Protein AF-A0A928U7T5-F1 (a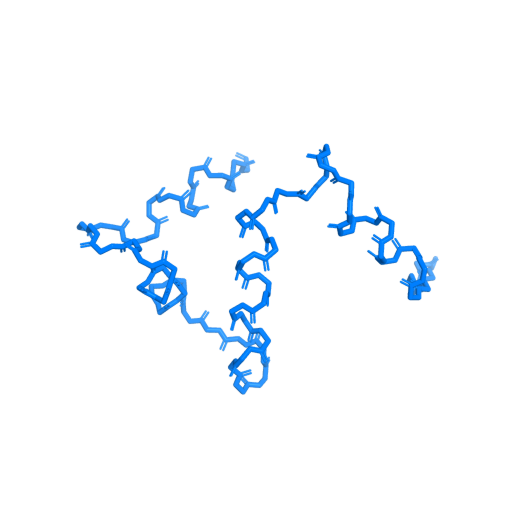fdb_monomer_lite)

Secondary structure (DSSP, 8-state):
-PPPPPHHHHHHHHT-TTT--HHHHHHHHHHHTSGGG---HHHHHHHTT--SS-HHHHHHHH---

pLDDT: mean 78.87, std 17.23, range [34.69, 95.12]

Structure (mmCIF, N/CA/C/O backbone):
data_AF-A0A928U7T5-F1
#
_entry.id   AF-A0A928U7T5-F1
#
loop_
_atom_site.group_PDB
_atom_site.id
_atom_site.type_symbol
_atom_site.label_atom_id
_atom_site.label_alt_id
_atom_site.label_comp_id
_atom_site.label_asym_id
_atom_site.label_entity_id
_atom_site.label_seq_id
_atom_site.pdbx_PDB_ins_code
_atom_site.Cartn_x
_atom_site.Cartn_y
_atom_site.Cartn_z
_atom_site.occupancy
_atom_site.B_iso_or_equiv
_atom_site.auth_seq_id
_atom_site.auth_comp_id
_atom_site.auth_asym_id
_atom_site.auth_atom_id
_atom_site.pdbx_PDB_model_num
ATOM 1 N N . MET A 1 1 ? -11.822 -15.363 17.779 1.00 50.94 1 MET A N 1
ATOM 2 C CA . MET A 1 1 ? -12.261 -15.127 16.388 1.00 50.94 1 MET A CA 1
ATOM 3 C C . MET A 1 1 ? -11.948 -13.681 16.070 1.00 50.94 1 MET A C 1
ATOM 5 O O . MET A 1 1 ? -12.365 -12.831 16.844 1.00 50.94 1 MET A O 1
ATOM 9 N N . ALA A 1 2 ? -11.153 -13.408 15.038 1.00 66.19 2 ALA A N 1
ATOM 10 C CA . ALA A 1 2 ? -10.925 -12.032 14.612 1.00 66.19 2 ALA A CA 1
ATOM 11 C C . ALA A 1 2 ? -12.170 -11.572 13.846 1.00 66.19 2 ALA A C 1
ATOM 13 O O . ALA A 1 2 ? -12.572 -12.224 12.887 1.00 66.19 2 ALA A O 1
ATOM 14 N N . THR A 1 3 ? -12.826 -10.522 14.324 1.00 85.00 3 THR A N 1
ATOM 15 C CA . THR A 1 3 ? -13.894 -9.842 13.586 1.00 85.00 3 THR A CA 1
ATOM 16 C C . THR A 1 3 ? -13.277 -9.008 12.476 1.00 85.00 3 THR A C 1
ATOM 18 O O . THR A 1 3 ? -12.299 -8.300 12.727 1.00 85.00 3 THR A O 1
ATOM 21 N N . ASP A 1 4 ? -13.858 -9.070 11.279 1.00 90.81 4 ASP A N 1
ATOM 22 C CA . ASP A 1 4 ? -13.447 -8.212 10.172 1.00 90.81 4 ASP A CA 1
ATOM 23 C C . ASP A 1 4 ? -13.558 -6.736 10.566 1.00 90.81 4 ASP A C 1
ATOM 25 O O . ASP A 1 4 ? -14.491 -6.312 11.257 1.00 90.81 4 ASP A O 1
ATOM 29 N N . LEU A 1 5 ? -12.588 -5.944 10.118 1.00 91.19 5 LEU A N 1
ATOM 30 C CA . LEU A 1 5 ? -12.595 -4.506 10.336 1.00 91.19 5 LEU A CA 1
ATOM 31 C C . LEU A 1 5 ? -13.699 -3.855 9.501 1.00 91.19 5 LEU A C 1
ATOM 33 O O . LEU A 1 5 ? -13.859 -4.122 8.308 1.00 91.19 5 LEU A O 1
ATOM 37 N N . THR A 1 6 ? -14.429 -2.934 10.121 1.00 94.69 6 THR A N 1
ATOM 38 C CA . THR A 1 6 ? -15.379 -2.081 9.404 1.00 94.69 6 THR A CA 1
ATOM 39 C C . THR A 1 6 ? -14.641 -1.126 8.466 1.00 94.69 6 THR A C 1
ATOM 41 O O . THR A 1 6 ? -13.470 -0.797 8.669 1.00 94.69 6 THR A O 1
ATOM 44 N N . LYS A 1 7 ? -15.350 -0.598 7.461 1.00 92.38 7 LYS A N 1
ATOM 45 C CA . LYS A 1 7 ? -14.794 0.406 6.541 1.00 92.38 7 LYS A CA 1
ATOM 46 C C . LYS A 1 7 ? -14.212 1.617 7.283 1.00 92.38 7 LYS A C 1
ATOM 48 O O . LYS A 1 7 ? -13.143 2.085 6.920 1.00 92.38 7 LYS A O 1
ATOM 53 N N . THR A 1 8 ? -14.874 2.082 8.342 1.00 95.12 8 THR A N 1
ATOM 54 C CA . THR A 1 8 ? -14.409 3.219 9.151 1.00 95.12 8 THR A CA 1
ATOM 55 C C . THR A 1 8 ? -13.105 2.910 9.881 1.00 95.12 8 THR A C 1
ATOM 57 O O . THR A 1 8 ? -12.218 3.755 9.923 1.00 95.12 8 THR A O 1
ATOM 60 N N . GLN A 1 9 ? -12.958 1.695 10.419 1.00 93.19 9 GLN A N 1
ATOM 61 C CA . GLN A 1 9 ? -11.712 1.270 11.063 1.00 93.19 9 GLN A CA 1
ATOM 62 C C . GLN A 1 9 ? -10.574 1.148 10.047 1.00 93.19 9 GLN A C 1
ATOM 64 O O . GLN A 1 9 ? -9.476 1.623 10.315 1.00 93.19 9 GLN A O 1
ATOM 69 N N . TRP A 1 10 ? -10.851 0.600 8.858 1.00 92.25 10 TRP A N 1
ATOM 70 C CA . TRP A 1 10 ? -9.891 0.588 7.752 1.00 92.25 10 TRP A CA 1
ATOM 71 C C . TRP A 1 10 ? -9.448 1.995 7.360 1.00 92.25 10 TRP A C 1
ATOM 73 O O . TRP A 1 10 ? -8.254 2.248 7.256 1.00 92.25 10 TRP A O 1
ATOM 83 N N . THR A 1 11 ? -10.387 2.927 7.190 1.00 91.62 11 THR A N 1
ATOM 84 C CA . THR A 1 11 ? -10.059 4.328 6.902 1.00 91.62 11 THR A CA 1
ATOM 85 C C . THR A 1 11 ? -9.223 4.952 8.018 1.00 91.62 11 THR A C 1
ATOM 87 O O . THR A 1 11 ? -8.261 5.647 7.719 1.00 91.62 11 THR A O 1
ATOM 90 N N . GLY A 1 12 ? -9.534 4.668 9.286 1.00 92.94 12 GLY A N 1
ATOM 91 C CA . GLY A 1 12 ? -8.743 5.146 10.421 1.00 92.94 12 GLY A CA 1
ATOM 92 C C . GLY A 1 12 ? -7.299 4.639 10.407 1.00 92.94 12 GLY A C 1
ATOM 93 O O . GLY A 1 12 ? -6.392 5.408 10.692 1.00 92.94 12 GLY A O 1
ATOM 94 N N . ILE A 1 13 ? -7.074 3.377 10.033 1.00 90.00 13 ILE A N 1
ATOM 95 C CA . ILE A 1 13 ? -5.725 2.799 9.916 1.00 90.00 13 ILE A CA 1
ATOM 96 C C . ILE A 1 13 ? -4.971 3.412 8.734 1.00 90.00 13 ILE A C 1
ATOM 98 O O . ILE A 1 13 ? -3.838 3.854 8.899 1.00 90.00 13 ILE A O 1
ATOM 102 N N . LEU A 1 14 ? -5.610 3.480 7.562 1.00 89.62 14 LEU A N 1
ATOM 103 C CA . LEU A 1 14 ? -4.994 3.986 6.330 1.00 89.62 14 LEU A CA 1
ATOM 104 C C . LEU A 1 14 ? -4.671 5.487 6.385 1.00 89.62 14 LEU A C 1
ATOM 106 O O . LEU A 1 14 ? -3.845 5.950 5.609 1.00 89.62 14 LEU A O 1
ATOM 110 N N . LEU A 1 15 ? -5.328 6.246 7.266 1.00 88.94 15 LEU A N 1
ATOM 111 C CA . LEU A 1 15 ? -5.056 7.670 7.492 1.00 88.94 15 LEU A CA 1
ATOM 112 C C . LEU A 1 15 ? -4.153 7.934 8.708 1.00 88.94 15 LEU A C 1
ATOM 114 O O . LEU A 1 15 ? -3.853 9.090 8.989 1.00 88.94 15 LEU A O 1
ATOM 118 N N . ASN A 1 16 ? -3.754 6.903 9.459 1.00 92.06 16 ASN A N 1
ATOM 119 C CA . ASN A 1 16 ? -2.865 7.069 10.603 1.00 92.06 16 ASN A CA 1
ATOM 120 C C . ASN A 1 16 ? -1.404 7.004 10.141 1.00 92.06 16 ASN A C 1
ATOM 122 O O . ASN A 1 16 ? -0.908 5.922 9.842 1.00 92.06 16 ASN A O 1
ATOM 126 N N . GLU A 1 17 ? -0.719 8.148 10.144 1.00 87.81 17 GLU A N 1
ATOM 127 C CA . GLU A 1 17 ? 0.677 8.292 9.699 1.00 87.81 17 GLU A CA 1
ATOM 128 C C . GLU A 1 17 ? 1.694 7.515 10.559 1.00 87.81 17 GLU A C 1
ATOM 130 O O . GLU A 1 17 ? 2.795 7.234 10.095 1.00 87.81 17 GLU A O 1
ATOM 135 N N . GLU A 1 18 ? 1.337 7.114 11.786 1.00 90.38 18 GLU A N 1
ATOM 136 C CA . GLU A 1 18 ? 2.172 6.224 12.611 1.00 90.38 18 GLU A CA 1
ATOM 137 C C . GLU A 1 18 ? 2.080 4.751 12.178 1.00 90.38 18 GLU A C 1
ATOM 139 O O . GLU A 1 18 ? 2.931 3.942 12.546 1.00 90.38 18 GLU A O 1
ATOM 144 N N . LEU A 1 19 ? 1.030 4.388 11.433 1.00 86.06 19 LEU A N 1
ATOM 145 C CA . LEU A 1 19 ? 0.742 3.012 11.012 1.00 86.06 19 LEU A CA 1
ATOM 146 C C . LEU A 1 19 ? 0.867 2.803 9.503 1.00 86.06 19 LEU A C 1
ATOM 148 O O . LEU A 1 19 ? 1.171 1.693 9.073 1.00 86.06 19 LEU A O 1
ATOM 152 N N . THR A 1 20 ? 0.582 3.836 8.714 1.00 88.31 20 THR A N 1
ATOM 153 C CA . THR A 1 20 ? 0.542 3.780 7.256 1.00 88.31 20 THR A CA 1
ATOM 154 C C . THR A 1 20 ? 1.240 5.006 6.693 1.00 88.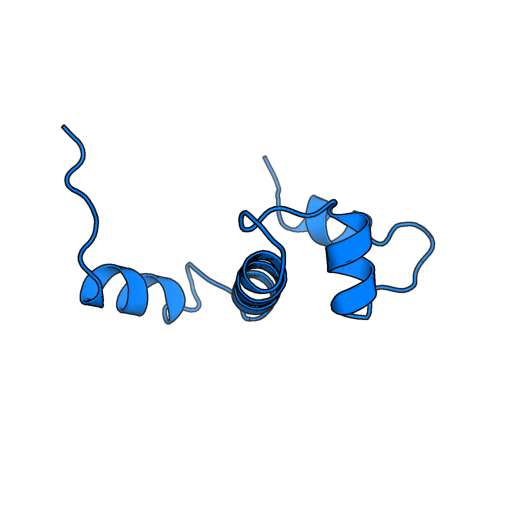31 20 THR A C 1
ATOM 156 O O . THR A 1 20 ? 0.800 6.136 6.900 1.00 88.31 20 THR A O 1
ATOM 159 N N . THR A 1 21 ? 2.312 4.785 5.942 1.00 89.12 21 THR A N 1
ATOM 160 C CA . THR A 1 21 ? 3.037 5.855 5.254 1.00 89.12 21 THR A CA 1
ATOM 161 C C . THR A 1 21 ? 2.417 6.169 3.887 1.00 89.12 21 THR A C 1
ATOM 163 O O . THR A 1 21 ? 1.637 5.393 3.325 1.00 89.12 21 THR A O 1
ATOM 166 N N . GLU A 1 22 ? 2.803 7.296 3.279 1.00 86.25 22 GLU A N 1
ATOM 167 C CA . GLU A 1 22 ? 2.422 7.601 1.891 1.00 86.25 22 GLU A CA 1
ATOM 168 C C . GLU A 1 22 ? 2.924 6.542 0.894 1.00 86.25 22 GLU A C 1
ATOM 170 O O . GLU A 1 22 ? 2.272 6.276 -0.125 1.00 86.25 22 GLU A O 1
ATOM 175 N N . LEU A 1 23 ? 4.067 5.911 1.187 1.00 85.50 23 LEU A N 1
ATOM 176 C CA . LEU A 1 23 ? 4.607 4.826 0.375 1.00 85.50 23 LEU A CA 1
ATOM 177 C C . LEU A 1 23 ? 3.727 3.577 0.482 1.00 85.50 23 LEU A C 1
ATOM 179 O O . LEU A 1 23 ? 3.375 3.006 -0.552 1.00 85.50 23 LEU A O 1
ATOM 183 N N . ASP A 1 24 ? 3.294 3.203 1.688 1.00 87.31 24 ASP A N 1
ATOM 184 C CA . ASP A 1 24 ? 2.374 2.079 1.903 1.00 87.31 24 ASP A CA 1
ATOM 185 C C . ASP A 1 24 ? 1.065 2.272 1.134 1.00 87.31 24 ASP A C 1
ATOM 187 O O . ASP A 1 24 ? 0.607 1.369 0.428 1.00 87.31 24 ASP A O 1
ATOM 191 N N . LEU A 1 25 ? 0.492 3.480 1.189 1.00 89.94 25 LEU A N 1
ATOM 192 C CA . LEU A 1 25 ? -0.701 3.832 0.417 1.00 89.94 25 LEU A CA 1
ATOM 193 C C . LEU A 1 25 ? -0.458 3.740 -1.091 1.00 89.94 25 LEU A C 1
ATOM 195 O O . LEU A 1 25 ? -1.321 3.265 -1.835 1.00 89.94 25 LEU A O 1
ATOM 199 N N . SER A 1 26 ? 0.717 4.165 -1.553 1.00 90.00 26 SER A N 1
ATOM 200 C CA . SER A 1 26 ? 1.095 4.110 -2.965 1.00 90.00 26 SER A CA 1
ATOM 201 C C . SER A 1 26 ? 1.269 2.668 -3.451 1.00 90.00 26 SER A C 1
ATOM 203 O O . SER A 1 26 ? 0.787 2.320 -4.534 1.00 90.00 26 SER A O 1
ATOM 205 N N . ILE A 1 27 ? 1.875 1.798 -2.638 1.00 88.06 27 ILE A N 1
ATOM 206 C CA . ILE A 1 27 ? 1.983 0.355 -2.892 1.00 88.06 27 ILE A CA 1
ATOM 207 C C . ILE A 1 27 ? 0.593 -0.273 -2.929 1.00 88.06 27 ILE A C 1
ATOM 209 O O . ILE A 1 27 ? 0.259 -0.966 -3.891 1.00 88.06 27 ILE A O 1
ATOM 213 N N . PHE A 1 28 ? -0.238 0.000 -1.921 1.00 89.56 28 PHE A N 1
ATOM 214 C CA . PHE A 1 28 ? -1.586 -0.547 -1.819 1.00 89.56 28 PHE A CA 1
ATOM 215 C C . PHE A 1 28 ? -2.432 -0.151 -3.031 1.00 89.56 28 PHE A C 1
ATOM 217 O O . PHE A 1 28 ? -2.994 -1.008 -3.711 1.00 89.56 28 PHE A O 1
ATOM 224 N N . ARG A 1 29 ? -2.446 1.137 -3.387 1.00 90.50 29 ARG A N 1
ATOM 225 C CA . ARG A 1 29 ? -3.139 1.635 -4.582 1.00 90.50 29 ARG A CA 1
ATOM 226 C C . ARG A 1 29 ? -2.621 0.981 -5.860 1.00 90.50 29 ARG A C 1
ATOM 228 O O . ARG A 1 29 ? -3.417 0.643 -6.734 1.00 90.50 29 ARG A O 1
ATOM 235 N N . THR A 1 30 ? -1.308 0.791 -5.963 1.00 90.88 30 THR A N 1
ATOM 236 C CA . THR A 1 30 ? -0.697 0.139 -7.123 1.00 90.88 30 THR A CA 1
ATOM 237 C C . THR A 1 30 ? -1.159 -1.309 -7.226 1.00 90.88 30 THR A C 1
ATOM 239 O O . THR A 1 30 ? -1.627 -1.705 -8.287 1.00 90.88 30 THR A O 1
ATOM 242 N N . LEU A 1 31 ? -1.135 -2.081 -6.136 1.00 91.75 31 LEU A N 1
ATOM 243 C CA . LEU A 1 31 ? -1.617 -3.466 -6.118 1.00 91.75 31 LEU A CA 1
ATOM 244 C C . LEU A 1 31 ? -3.080 -3.571 -6.555 1.00 91.75 31 LEU A C 1
ATOM 246 O O . LEU A 1 31 ? -3.398 -4.426 -7.373 1.00 91.75 31 LEU A O 1
ATOM 250 N N . TYR A 1 32 ? -3.948 -2.667 -6.094 1.00 90.19 32 TYR A N 1
ATOM 251 C CA . TYR A 1 32 ? -5.362 -2.641 -6.490 1.00 90.19 32 TYR A CA 1
ATOM 252 C C . TYR A 1 32 ? -5.602 -2.289 -7.963 1.00 90.19 32 TYR A C 1
ATOM 254 O O . TYR A 1 32 ? -6.709 -2.483 -8.459 1.00 90.19 32 TYR A O 1
ATOM 262 N N . SER A 1 33 ? -4.587 -1.795 -8.676 1.00 90.81 33 SER A N 1
ATOM 263 C CA . SER A 1 33 ? -4.669 -1.597 -10.125 1.00 90.81 33 SER A CA 1
ATOM 264 C C . SER A 1 33 ? -4.374 -2.868 -10.933 1.00 90.81 3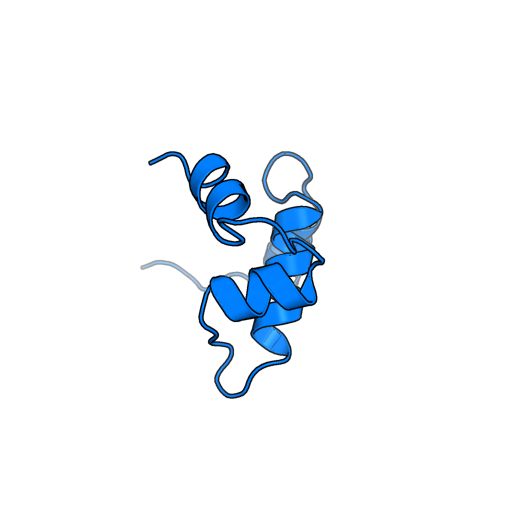3 SER A C 1
ATOM 266 O O . SER A 1 33 ? -4.680 -2.909 -12.123 1.00 90.81 33 SER A O 1
ATOM 268 N N . PHE A 1 34 ? -3.823 -3.914 -10.303 1.00 92.19 34 PHE A N 1
ATOM 269 C CA . PHE A 1 34 ? -3.586 -5.215 -10.929 1.00 92.19 34 PHE A CA 1
ATOM 270 C C . PHE A 1 34 ? -4.766 -6.166 -10.738 1.00 92.19 34 PHE A C 1
ATOM 272 O O . PHE A 1 34 ? -5.438 -6.181 -9.703 1.00 92.19 34 PHE A O 1
ATOM 279 N N . GLU A 1 35 ? -4.961 -7.039 -11.724 1.00 91.19 35 GLU A N 1
ATOM 280 C CA . GLU A 1 35 ? -5.918 -8.133 -11.626 1.00 91.19 35 GLU A CA 1
ATOM 281 C C . GLU A 1 35 ? -5.596 -9.034 -10.422 1.00 91.19 35 GLU A C 1
ATOM 283 O O . GLU A 1 35 ? -4.451 -9.425 -10.185 1.00 91.19 35 GLU A O 1
ATOM 288 N N . GLY A 1 36 ? -6.614 -9.330 -9.612 1.00 91.12 36 GLY A N 1
ATOM 289 C CA . GLY A 1 36 ? -6.455 -10.132 -8.397 1.00 91.12 36 GLY A CA 1
ATOM 290 C C . GLY A 1 36 ? -5.666 -9.448 -7.274 1.00 91.12 36 GLY A C 1
ATOM 291 O O . GLY A 1 36 ? -5.325 -10.118 -6.298 1.00 91.12 36 GLY A O 1
ATOM 292 N N . HIS A 1 37 ? -5.390 -8.145 -7.402 1.00 91.50 37 HIS A N 1
ATOM 293 C CA . HIS A 1 37 ? -4.669 -7.309 -6.438 1.00 91.50 37 HIS A CA 1
ATOM 294 C C . HIS A 1 37 ? -3.259 -7.817 -6.100 1.00 91.50 37 HIS A C 1
ATOM 296 O O . HIS A 1 37 ? -2.804 -7.741 -4.956 1.00 91.50 37 HIS A O 1
ATOM 302 N N . LYS A 1 38 ? -2.576 -8.396 -7.093 1.00 87.81 38 LYS A N 1
ATOM 303 C CA . LYS A 1 38 ? -1.258 -9.018 -6.939 1.00 87.81 38 LYS A CA 1
ATOM 304 C C . LYS A 1 38 ? -0.338 -8.584 -8.068 1.00 87.81 38 LYS A C 1
ATOM 306 O O . LYS A 1 38 ? -0.722 -8.598 -9.231 1.00 87.81 38 LYS A O 1
ATOM 311 N N . ALA A 1 39 ? 0.899 -8.261 -7.718 1.00 88.81 39 ALA A N 1
ATOM 312 C CA . ALA A 1 39 ? 1.946 -7.929 -8.671 1.00 88.81 39 ALA A CA 1
ATOM 313 C C . ALA A 1 39 ? 3.308 -8.341 -8.117 1.00 88.81 39 ALA A C 1
ATOM 315 O O . ALA A 1 39 ? 3.492 -8.440 -6.901 1.00 88.81 39 ALA A O 1
ATOM 316 N N . PHE A 1 40 ? 4.284 -8.543 -9.000 1.00 87.75 40 PHE A N 1
ATOM 317 C CA . PHE A 1 40 ? 5.665 -8.661 -8.553 1.00 87.75 40 PHE A CA 1
ATOM 318 C C . PHE A 1 40 ? 6.132 -7.312 -7.998 1.00 87.75 40 PHE A C 1
ATOM 320 O O . PHE A 1 40 ? 5.877 -6.263 -8.590 1.00 87.75 40 PHE A O 1
ATOM 327 N N . ALA A 1 41 ? 6.888 -7.329 -6.900 1.00 83.88 41 ALA A N 1
ATOM 328 C CA . ALA A 1 41 ? 7.422 -6.108 -6.292 1.00 83.88 41 ALA A CA 1
ATOM 329 C C . ALA A 1 41 ? 8.277 -5.264 -7.267 1.00 83.88 41 ALA A C 1
ATOM 331 O O . ALA A 1 41 ? 8.414 -4.061 -7.081 1.00 83.88 41 ALA A O 1
ATOM 332 N N . SER A 1 42 ? 8.814 -5.866 -8.334 1.00 83.62 42 SER A N 1
ATOM 333 C CA . SER A 1 42 ? 9.576 -5.177 -9.386 1.00 83.62 42 SER A CA 1
ATOM 334 C C . SER A 1 42 ? 8.656 -4.313 -10.225 1.00 83.62 42 SER A C 1
ATOM 336 O O . SER A 1 42 ? 8.997 -3.179 -10.534 1.00 83.62 42 SER A O 1
ATOM 338 N N . GLN A 1 43 ? 7.481 -4.842 -10.568 1.00 85.69 43 GLN A N 1
ATOM 339 C CA . GLN A 1 43 ? 6.465 -4.124 -11.329 1.00 85.69 43 GLN A CA 1
ATOM 340 C C . GLN A 1 43 ? 5.919 -2.957 -10.509 1.00 85.69 43 GLN A C 1
ATOM 342 O O . GLN A 1 43 ? 5.812 -1.851 -11.029 1.00 85.69 43 GLN A O 1
ATOM 347 N N . VAL A 1 44 ? 5.652 -3.185 -9.219 1.00 86.81 44 VAL A N 1
ATOM 348 C CA . VAL A 1 44 ? 5.237 -2.123 -8.292 1.00 86.81 44 VAL A CA 1
ATOM 349 C C . VAL A 1 44 ? 6.321 -1.049 -8.190 1.00 86.81 44 VAL A C 1
ATOM 351 O O . VAL A 1 44 ? 6.030 0.126 -8.379 1.00 86.81 44 VAL A O 1
ATOM 354 N N . GLY A 1 45 ? 7.580 -1.443 -7.975 1.00 84.12 45 GLY A N 1
ATOM 355 C CA . GLY A 1 45 ? 8.707 -0.513 -7.886 1.00 84.12 45 GLY A CA 1
ATOM 356 C C . GLY A 1 45 ? 8.871 0.353 -9.138 1.00 84.12 45 GLY A C 1
ATOM 357 O O . GLY A 1 45 ? 9.024 1.565 -9.021 1.00 84.12 45 GLY A O 1
ATOM 358 N N . VAL A 1 46 ? 8.763 -0.238 -10.332 1.00 84.56 46 VAL A N 1
ATOM 359 C CA . VAL A 1 46 ? 8.818 0.505 -11.605 1.00 84.56 46 VAL A CA 1
ATOM 360 C C . VAL A 1 46 ? 7.662 1.502 -11.727 1.00 84.56 46 VAL A C 1
ATOM 362 O O . VAL A 1 46 ? 7.896 2.653 -12.089 1.00 84.56 46 VAL A O 1
ATOM 365 N N . ILE A 1 47 ? 6.430 1.101 -11.392 1.00 85.75 47 ILE A N 1
ATOM 366 C CA . ILE A 1 47 ? 5.252 1.988 -11.444 1.00 85.75 47 ILE A CA 1
ATOM 367 C C . ILE A 1 47 ? 5.397 3.169 -10.479 1.00 85.75 47 ILE A C 1
ATOM 369 O O . ILE A 1 47 ? 5.024 4.290 -10.818 1.00 85.75 47 ILE A O 1
ATOM 373 N N . LEU A 1 48 ? 5.983 2.934 -9.306 1.00 85.00 48 LEU A N 1
ATOM 374 C CA . LEU A 1 48 ? 6.251 3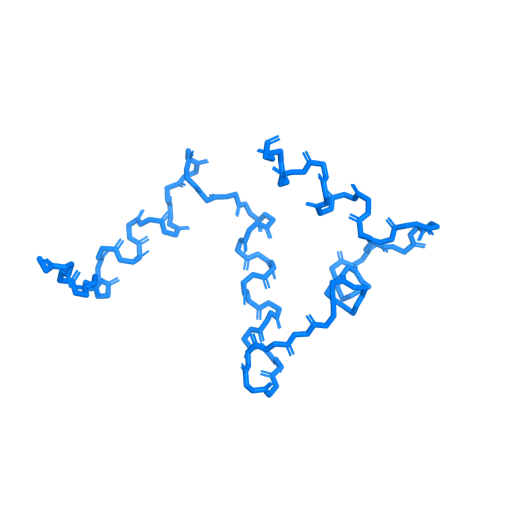.968 -8.308 1.00 85.00 48 LEU A CA 1
ATOM 375 C C . LEU A 1 48 ? 7.495 4.822 -8.627 1.00 85.00 48 LEU A C 1
ATOM 377 O O . LEU A 1 48 ? 7.849 5.703 -7.850 1.00 85.00 48 LEU A O 1
ATOM 381 N N . GLY A 1 49 ? 8.160 4.595 -9.766 1.00 81.62 49 GLY A N 1
ATOM 382 C CA . GLY A 1 49 ? 9.300 5.396 -10.223 1.00 81.62 49 GLY A CA 1
ATOM 383 C C . GLY A 1 49 ? 10.663 4.965 -9.668 1.00 81.62 49 GLY A C 1
ATOM 384 O O . GLY A 1 49 ? 11.665 5.641 -9.915 1.00 81.62 49 GLY A O 1
ATOM 385 N N . TYR A 1 50 ? 10.752 3.828 -8.971 1.00 75.19 50 TYR A N 1
ATOM 386 C CA . TYR A 1 50 ? 12.014 3.262 -8.485 1.00 75.19 50 TYR A CA 1
ATOM 387 C C . TYR A 1 50 ? 12.772 2.545 -9.616 1.00 75.19 50 TYR A C 1
ATOM 389 O O . TYR A 1 50 ? 12.798 1.320 -9.709 1.00 75.19 50 TYR A O 1
ATOM 397 N N . ASN A 1 51 ? 13.439 3.321 -10.475 1.0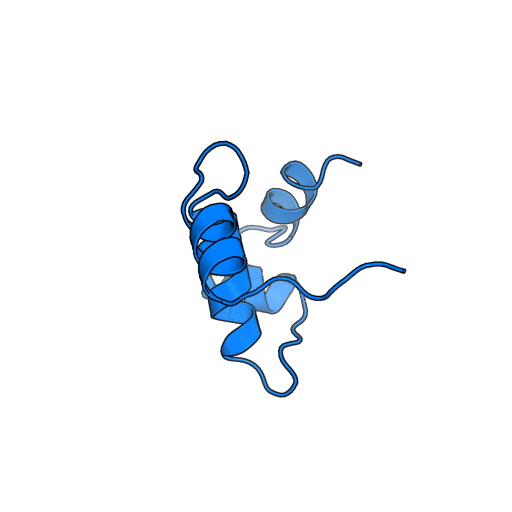0 61.91 51 ASN A N 1
ATOM 398 C CA . ASN A 1 51 ? 14.141 2.838 -11.677 1.00 61.91 51 ASN A CA 1
ATOM 399 C C . ASN A 1 51 ? 15.628 2.448 -11.454 1.00 61.91 51 ASN A C 1
ATOM 401 O O . ASN A 1 51 ? 16.416 2.424 -12.399 1.00 61.91 51 ASN A O 1
ATOM 405 N N . GLY A 1 52 ? 16.051 2.177 -10.210 1.00 58.38 52 GLY A N 1
ATOM 406 C CA . GLY A 1 52 ? 17.432 1.781 -9.868 1.00 58.38 52 GLY A CA 1
ATOM 407 C C . GLY A 1 52 ? 17.745 0.287 -10.088 1.00 58.38 52 GLY A C 1
ATOM 408 O O . GLY A 1 52 ? 16.855 -0.500 -10.390 1.00 58.38 52 GLY A O 1
ATOM 409 N N . LYS A 1 53 ? 19.009 -0.139 -9.872 1.00 52.06 53 LYS A N 1
ATOM 410 C CA . LYS A 1 53 ? 19.478 -1.544 -10.042 1.00 52.06 53 LYS A CA 1
ATOM 411 C C . LYS A 1 53 ? 18.715 -2.587 -9.203 1.00 52.06 53 LYS A C 1
ATOM 413 O O . LYS A 1 53 ? 18.762 -3.767 -9.532 1.00 52.06 53 LYS A O 1
ATOM 418 N N . SER A 1 54 ? 18.010 -2.145 -8.162 1.00 51.34 54 SER A N 1
ATOM 419 C CA . SER A 1 54 ? 17.157 -2.975 -7.309 1.00 51.34 54 SER A CA 1
ATOM 420 C C . SER A 1 54 ? 15.876 -2.203 -6.956 1.00 51.34 54 SER A C 1
ATOM 422 O O . SER A 1 54 ? 15.823 -1.599 -5.885 1.00 51.34 54 SER A O 1
ATOM 424 N N . PRO A 1 55 ? 14.830 -2.219 -7.803 1.00 53.94 55 PRO A N 1
ATOM 425 C CA . PRO A 1 55 ? 13.531 -1.584 -7.518 1.00 53.94 55 PRO A CA 1
ATOM 426 C C . PRO A 1 55 ? 12.880 -2.114 -6.227 1.00 53.94 55 PRO A C 1
ATOM 428 O O . PRO A 1 55 ? 12.100 -1.432 -5.575 1.00 53.94 55 PRO A O 1
ATOM 431 N N . HIS A 1 56 ? 13.257 -3.334 -5.832 1.00 49.81 56 HIS A N 1
ATOM 432 C CA . HIS A 1 56 ? 12.869 -4.000 -4.588 1.00 49.81 56 HIS A CA 1
ATOM 433 C C . HIS A 1 56 ? 13.662 -3.549 -3.357 1.00 49.81 56 HIS A C 1
ATOM 435 O O . HIS A 1 56 ? 13.272 -3.860 -2.239 1.00 49.81 56 HIS A O 1
ATOM 441 N N . GLY A 1 57 ? 14.807 -2.885 -3.547 1.00 51.06 57 GLY A N 1
ATOM 442 C CA . GLY A 1 57 ? 15.728 -2.545 -2.462 1.00 51.06 57 GLY A CA 1
ATOM 443 C C . GLY A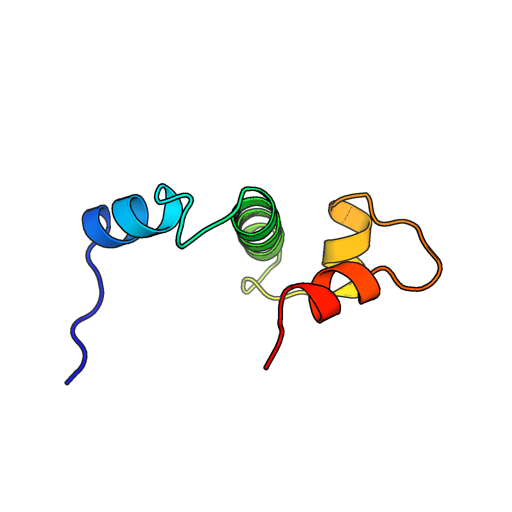 1 57 ? 15.131 -1.541 -1.482 1.00 51.06 57 GLY A C 1
ATOM 444 O O . GLY A 1 57 ? 15.344 -1.680 -0.285 1.00 51.06 57 GLY A O 1
ATOM 445 N N . ALA A 1 58 ? 14.332 -0.592 -1.980 1.00 52.56 58 ALA A N 1
ATOM 446 C CA . ALA A 1 58 ? 13.588 0.349 -1.143 1.00 52.56 58 ALA A CA 1
ATOM 447 C C . ALA A 1 58 ? 12.440 -0.346 -0.385 1.00 52.56 58 ALA A C 1
ATOM 449 O O . ALA A 1 58 ? 12.286 -0.143 0.812 1.00 52.56 58 ALA A O 1
ATOM 450 N N . LEU A 1 59 ? 11.709 -1.249 -1.051 1.00 50.00 59 LEU A N 1
ATOM 451 C CA . LEU A 1 59 ? 10.607 -2.018 -0.454 1.00 50.00 59 LEU A CA 1
ATOM 452 C C . LEU A 1 59 ? 11.082 -3.001 0.635 1.00 50.00 59 LEU A C 1
ATOM 454 O O . LEU A 1 59 ? 10.425 -3.162 1.658 1.00 50.00 59 LEU A O 1
ATOM 458 N N . ASN A 1 60 ? 12.240 -3.640 0.444 1.00 48.41 60 ASN A N 1
ATOM 459 C CA . ASN A 1 60 ? 12.824 -4.558 1.429 1.00 48.41 60 ASN A CA 1
ATOM 460 C C . ASN A 1 60 ? 13.455 -3.851 2.639 1.00 48.41 60 ASN A C 1
ATOM 462 O O . ASN A 1 60 ? 13.667 -4.499 3.658 1.00 48.41 60 ASN A O 1
ATOM 466 N N . LEU A 1 61 ? 13.800 -2.565 2.534 1.00 50.44 61 LEU A N 1
ATOM 467 C CA . LEU A 1 61 ? 14.364 -1.798 3.652 1.00 50.44 61 LEU A CA 1
ATOM 468 C C . LEU A 1 61 ? 13.282 -1.302 4.621 1.00 50.44 61 LEU A C 1
ATOM 470 O O . LEU A 1 61 ? 13.554 -1.197 5.815 1.00 50.44 61 LEU A O 1
ATOM 474 N N . GLU A 1 62 ? 12.074 -1.050 4.112 1.00 50.50 62 GLU A N 1
ATOM 475 C CA . GLU A 1 62 ? 10.886 -0.706 4.907 1.00 50.50 62 GLU A CA 1
ATOM 476 C C . GLU A 1 62 ? 10.291 -1.943 5.606 1.00 50.50 62 GLU A C 1
ATOM 478 O O . GLU A 1 62 ? 9.934 -1.879 6.779 1.00 50.50 62 GLU A O 1
ATOM 483 N N . MET A 1 63 ? 10.281 -3.113 4.949 1.00 45.16 63 MET A N 1
ATOM 484 C CA . MET A 1 63 ? 9.848 -4.393 5.540 1.00 45.16 63 MET A CA 1
ATOM 485 C C . MET A 1 63 ? 10.915 -5.035 6.449 1.00 45.16 63 MET A C 1
ATOM 487 O O . MET A 1 63 ? 11.250 -6.211 6.284 1.00 45.16 63 MET A O 1
ATOM 491 N N . LYS A 1 64 ? 11.471 -4.290 7.412 1.00 34.69 64 LYS A N 1
ATOM 492 C CA . LYS A 1 64 ? 12.280 -4.887 8.489 1.00 34.69 64 LYS A CA 1
ATOM 493 C C . LYS A 1 64 ? 11.423 -5.880 9.291 1.00 34.69 64 LYS A C 1
ATOM 495 O O . LYS A 1 64 ? 10.685 -5.485 10.190 1.00 34.69 64 LYS A O 1
ATOM 500 N N . LEU A 1 65 ? 11.534 -7.158 8.931 1.00 40.41 65 LEU A N 1
ATOM 501 C CA . LEU A 1 65 ? 11.356 -8.305 9.824 1.00 40.41 65 LEU A CA 1
ATOM 502 C C . LEU A 1 65 ? 12.479 -8.331 10.868 1.00 40.41 65 LEU A C 1
ATOM 504 O O . LEU A 1 65 ? 13.635 -8.020 10.492 1.00 40.41 65 LEU A O 1
#

Sequence (65 aa):
MATDLTKTQWTGILLNEELTTELDLSIFRTLYSFEGHKAFASQVGVILGYNGKSPHGALNLEMKL

Radius of gyration: 13.65 Å; chains: 1; bounding box: 35×23×28 Å

Foldseek 3Di:
DDDDDDPVRVVVQCPDCVRHPPVNVLLQVLLVVDDVSDDDCQVSLVVVVVPDPCSCPVVVVVPDD